Protein AF-A0AAD5A7B8-F1 (afdb_monomer_lite)

Radius of gyration: 11.47 Å; chains: 1; bounding box: 26×20×27 Å

Sequence (43 aa):
EDICKLYCIAEDFDFFFAMSSKVKDGTSCSDLAPDVCIDGICE

pLDDT: mean 93.59, std 5.41, range [63.81, 97.88]

Organism: Silurus asotus (NCBI:txid30991)

Structure (mmCIF, N/CA/C/O backbone):
data_AF-A0AAD5A7B8-F1
#
_entry.id   AF-A0AAD5A7B8-F1
#
loop_
_atom_site.group_PDB
_atom_site.id
_atom_site.type_symbol
_atom_site.label_atom_id
_atom_site.label_alt_id
_atom_site.label_comp_id
_atom_site.label_asym_id
_atom_site.label_entity_id
_atom_site.label_seq_id
_atom_site.pdbx_PDB_ins_code
_atom_site.Cartn_x
_atom_site.Cartn_y
_atom_site.Cartn_z
_atom_site.occupancy
_atom_site.B_iso_or_equiv
_atom_site.auth_seq_id
_atom_site.auth_comp_id
_atom_site.auth_asym_id
_atom_site.auth_atom_id
_atom_site.pdbx_PDB_model_num
ATOM 1 N N . GLU A 1 1 ? -11.580 -0.551 -1.096 1.00 63.81 1 GLU A N 1
ATOM 2 C CA . GLU A 1 1 ? -11.342 0.631 -1.960 1.00 63.81 1 GLU A CA 1
ATOM 3 C C . GLU A 1 1 ? -9.980 0.531 -2.653 1.00 63.81 1 GLU A C 1
ATOM 5 O O . GLU A 1 1 ? -9.144 -0.237 -2.191 1.00 63.81 1 GLU A O 1
ATOM 10 N N . ASP A 1 2 ? -9.712 1.292 -3.724 1.00 87.69 2 ASP A N 1
ATOM 11 C CA . ASP A 1 2 ? -8.382 1.305 -4.374 1.00 87.69 2 ASP A CA 1
ATOM 12 C C . ASP A 1 2 ? -7.253 1.804 -3.450 1.00 87.69 2 ASP A C 1
ATOM 14 O O . ASP A 1 2 ? -6.105 1.412 -3.639 1.00 87.69 2 ASP A O 1
ATOM 18 N N . ILE A 1 3 ? -7.576 2.595 -2.418 1.00 93.56 3 ILE A N 1
ATOM 19 C CA . ILE A 1 3 ? -6.608 3.140 -1.448 1.00 93.56 3 ILE A CA 1
ATOM 20 C C . ILE A 1 3 ? -5.878 2.060 -0.639 1.00 93.56 3 ILE A C 1
ATOM 22 O O . ILE A 1 3 ? -4.737 2.254 -0.238 1.00 93.56 3 ILE A O 1
ATOM 26 N N . CYS A 1 4 ? -6.509 0.898 -0.452 1.00 96.94 4 CYS A N 1
ATOM 27 C CA . CYS A 1 4 ? -5.918 -0.234 0.256 1.00 96.94 4 CYS A CA 1
ATOM 28 C C . CYS A 1 4 ? -5.217 -1.227 -0.680 1.00 96.94 4 CYS A C 1
ATOM 30 O O . CYS A 1 4 ? -4.869 -2.321 -0.244 1.00 96.94 4 CYS A O 1
ATOM 32 N N . LYS A 1 5 ? -4.998 -0.894 -1.957 1.00 96.88 5 LYS A N 1
ATOM 33 C CA . LYS A 1 5 ? -4.164 -1.686 -2.876 1.00 96.88 5 LYS A CA 1
ATOM 34 C C . LYS A 1 5 ? -2.728 -1.171 -2.861 1.00 96.88 5 LYS A C 1
ATOM 36 O O . LYS A 1 5 ? -2.485 0.002 -2.600 1.00 96.88 5 LYS A O 1
ATOM 41 N N . LEU A 1 6 ? -1.767 -2.041 -3.171 1.00 96.06 6 LEU A N 1
ATOM 42 C CA . LEU A 1 6 ? -0.360 -1.647 -3.215 1.00 96.06 6 LEU A CA 1
ATOM 43 C C . LEU A 1 6 ? 0.075 -1.367 -4.652 1.00 96.06 6 LEU A C 1
ATOM 45 O O . LEU A 1 6 ? 0.240 -2.293 -5.454 1.00 96.06 6 LEU A O 1
ATOM 49 N N . TYR A 1 7 ? 0.320 -0.091 -4.930 1.00 94.94 7 TYR A N 1
ATOM 50 C CA . TYR A 1 7 ? 0.956 0.377 -6.154 1.00 94.94 7 TYR A CA 1
ATOM 51 C C . TYR A 1 7 ? 2.329 0.967 -5.837 1.00 94.94 7 TYR A C 1
ATOM 53 O O . TYR A 1 7 ? 2.489 1.670 -4.840 1.00 94.94 7 TYR A O 1
ATOM 61 N N . CYS A 1 8 ? 3.321 0.696 -6.683 1.00 94.50 8 CYS A N 1
ATOM 62 C CA . CYS A 1 8 ? 4.660 1.270 -6.548 1.00 94.50 8 CYS A CA 1
ATOM 63 C C . CYS A 1 8 ? 5.121 1.857 -7.880 1.00 94.50 8 CYS A C 1
ATOM 65 O O . CYS A 1 8 ? 4.881 1.267 -8.933 1.00 94.50 8 CYS A O 1
ATOM 67 N N . ILE A 1 9 ? 5.797 3.001 -7.814 1.00 94.12 9 ILE A N 1
ATOM 68 C CA . ILE A 1 9 ? 6.495 3.622 -8.940 1.00 94.12 9 ILE A CA 1
ATOM 69 C C . ILE A 1 9 ? 7.976 3.304 -8.757 1.00 94.12 9 ILE A C 1
ATOM 71 O O . ILE A 1 9 ? 8.507 3.464 -7.658 1.00 94.12 9 ILE A O 1
ATOM 75 N N . ALA A 1 10 ? 8.622 2.796 -9.803 1.00 94.00 10 ALA A N 1
ATOM 76 C CA . ALA A 1 10 ? 10.064 2.598 -9.775 1.00 94.00 10 ALA A CA 1
ATOM 77 C C . ALA A 1 10 ? 10.762 3.960 -9.859 1.00 94.00 10 ALA A C 1
ATOM 79 O O . ALA A 1 10 ? 10.322 4.830 -10.609 1.00 94.00 10 ALA A O 1
ATOM 80 N N . GLU A 1 11 ? 11.842 4.142 -9.099 1.00 95.06 11 GLU A N 1
ATOM 81 C CA . GLU A 1 11 ? 12.658 5.355 -9.196 1.00 95.06 11 GLU A CA 1
ATOM 82 C C . GLU A 1 11 ? 13.072 5.585 -10.658 1.00 95.06 11 GLU A C 1
ATOM 84 O O . GLU A 1 11 ? 13.395 4.634 -11.370 1.00 95.06 11 GLU A O 1
ATOM 89 N N . ASP A 1 12 ? 12.999 6.840 -11.106 1.00 93.94 12 ASP A N 1
ATOM 90 C CA . ASP A 1 12 ? 13.268 7.283 -12.484 1.00 93.94 12 ASP A CA 1
ATOM 91 C C . ASP A 1 12 ? 12.258 6.849 -13.567 1.00 93.94 12 ASP A C 1
ATOM 93 O O . ASP A 1 12 ? 12.481 7.105 -14.753 1.00 93.94 12 ASP A O 1
ATOM 97 N N . PHE A 1 13 ? 11.119 6.264 -13.186 1.00 93.62 13 PHE A N 1
ATOM 98 C CA . PHE A 1 13 ? 10.028 5.929 -14.106 1.00 93.62 13 PHE A CA 1
ATOM 99 C C . PHE A 1 13 ? 8.721 6.649 -13.747 1.00 93.62 13 PHE A C 1
ATOM 101 O O . PHE A 1 13 ? 8.469 6.991 -12.595 1.00 93.62 13 PHE A O 1
ATOM 108 N N . ASP A 1 14 ? 7.864 6.865 -14.747 1.00 90.62 14 ASP A N 1
ATOM 109 C CA . ASP A 1 14 ? 6.568 7.548 -14.624 1.00 90.62 14 ASP A CA 1
ATOM 110 C C . ASP A 1 14 ? 5.360 6.592 -14.666 1.00 90.62 14 ASP A C 1
ATOM 112 O O . ASP A 1 14 ? 4.209 7.031 -14.651 1.00 90.62 14 ASP A O 1
ATOM 116 N N . PHE A 1 15 ? 5.603 5.278 -14.667 1.00 90.94 15 PHE A N 1
ATOM 117 C CA . PHE A 1 15 ? 4.566 4.252 -14.566 1.00 90.94 15 PHE A CA 1
ATOM 118 C C . PHE A 1 15 ? 4.544 3.588 -13.189 1.00 90.94 15 PHE A C 1
ATOM 120 O O . PHE A 1 15 ? 5.566 3.416 -12.524 1.00 90.94 15 PHE A O 1
ATOM 127 N N . PHE A 1 16 ? 3.350 3.160 -12.783 1.00 92.56 16 PHE A N 1
ATOM 128 C CA . PHE A 1 16 ? 3.154 2.367 -11.577 1.00 92.56 16 PHE A CA 1
ATOM 129 C C . PHE A 1 16 ? 2.958 0.889 -11.915 1.00 92.56 16 PHE A C 1
ATOM 131 O O . PHE A 1 16 ? 2.445 0.524 -12.974 1.00 92.56 16 PHE A O 1
ATOM 138 N N . PHE A 1 17 ? 3.289 0.033 -10.956 1.00 93.12 17 PHE A N 1
ATOM 139 C CA . PHE A 1 17 ? 2.954 -1.382 -10.979 1.00 93.12 17 PHE A CA 1
ATOM 140 C C . PHE A 1 17 ? 2.012 -1.736 -9.837 1.00 93.12 17 PHE A C 1
ATOM 142 O O . PHE A 1 17 ? 2.189 -1.276 -8.709 1.00 93.12 17 PHE A O 1
ATOM 149 N N . ALA A 1 18 ? 1.050 -2.615 -10.117 1.00 94.50 18 ALA A N 1
ATOM 150 C CA . ALA A 1 18 ? 0.242 -3.261 -9.092 1.00 94.50 18 ALA A CA 1
ATOM 151 C C . ALA A 1 18 ? 1.058 -4.386 -8.438 1.00 94.50 18 ALA A C 1
ATOM 153 O O . ALA A 1 18 ? 1.266 -5.438 -9.040 1.00 94.50 18 ALA A O 1
ATOM 154 N N . MET A 1 19 ? 1.531 -4.153 -7.217 1.00 94.19 19 MET A N 1
ATOM 155 C CA . MET A 1 19 ? 2.335 -5.122 -6.465 1.00 94.19 19 MET A CA 1
ATOM 156 C C . MET A 1 19 ? 1.460 -6.134 -5.723 1.00 94.19 19 MET A C 1
ATOM 158 O O . MET A 1 19 ? 1.791 -7.314 -5.652 1.00 94.19 19 MET A O 1
ATOM 162 N N . SER A 1 20 ? 0.342 -5.675 -5.154 1.00 95.31 20 SER A N 1
ATOM 163 C CA . SER A 1 20 ? -0.584 -6.511 -4.386 1.00 95.31 20 SER A CA 1
ATOM 164 C C . SER A 1 20 ? -1.999 -5.94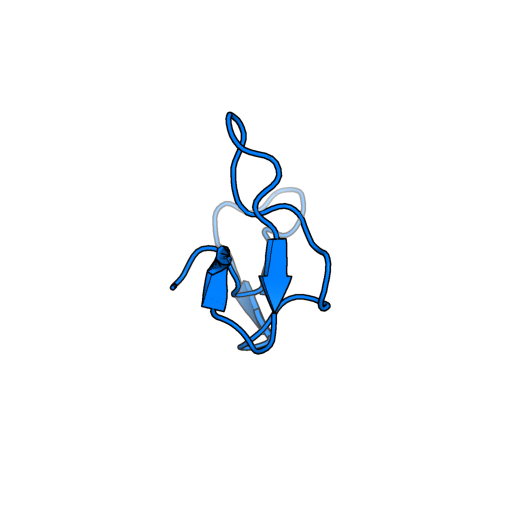3 -4.436 1.00 95.31 20 SER A C 1
ATOM 166 O O . SER A 1 20 ? -2.199 -4.727 -4.436 1.00 95.31 20 SER A O 1
ATOM 168 N N . SER A 1 21 ? -2.995 -6.829 -4.420 1.00 93.94 21 SER A N 1
ATOM 169 C CA . SER A 1 21 ? -4.410 -6.457 -4.330 1.00 93.94 21 SER A CA 1
ATOM 170 C C . SER A 1 21 ? -4.823 -5.953 -2.944 1.00 93.94 21 SER A C 1
ATOM 172 O O . SER A 1 21 ? -5.944 -5.473 -2.806 1.00 93.94 21 SER A O 1
AT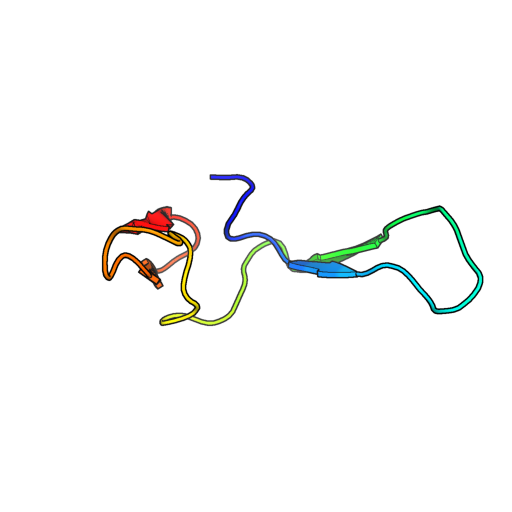OM 174 N N . LYS A 1 22 ? -3.951 -6.072 -1.933 1.00 95.44 22 LYS A N 1
ATOM 175 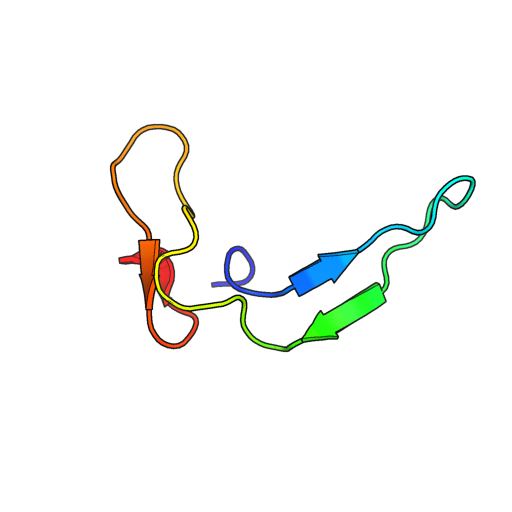C CA . LYS A 1 22 ? -4.132 -5.469 -0.609 1.00 95.44 22 LYS A CA 1
ATOM 176 C C . LYS A 1 22 ? -2.811 -5.035 0.031 1.00 95.44 22 LYS A C 1
ATOM 178 O O . LYS A 1 22 ? -1.803 -5.739 -0.096 1.00 95.44 22 LYS A O 1
ATOM 183 N N . VAL A 1 23 ? -2.821 -3.897 0.720 1.00 96.81 23 VAL A N 1
ATOM 184 C CA . VAL A 1 23 ? -1.781 -3.491 1.674 1.00 96.81 23 VAL A CA 1
ATOM 185 C C . VAL A 1 23 ? -1.902 -4.316 2.958 1.00 96.81 23 VAL A C 1
ATOM 187 O O . VAL A 1 23 ? -2.825 -5.113 3.123 1.00 96.81 23 VAL A O 1
ATOM 190 N N . LYS A 1 24 ? -0.934 -4.169 3.861 1.00 97.38 24 LYS A N 1
ATOM 191 C CA . LYS A 1 24 ? -0.955 -4.854 5.154 1.00 97.38 24 LYS A CA 1
ATOM 192 C C . LYS A 1 24 ? -2.048 -4.266 6.050 1.00 97.38 24 LYS A C 1
ATOM 194 O O . LYS A 1 24 ? -2.213 -3.047 6.079 1.00 97.38 24 LYS A O 1
ATOM 199 N N . ASP A 1 25 ? -2.714 -5.114 6.825 1.00 97.50 25 ASP A N 1
ATOM 200 C CA . ASP A 1 25 ? -3.711 -4.644 7.785 1.00 97.50 25 ASP A CA 1
ATOM 201 C C . ASP A 1 25 ? -3.090 -3.678 8.809 1.00 97.50 25 ASP A C 1
ATOM 203 O O . ASP A 1 25 ? -1.962 -3.886 9.280 1.00 97.50 25 ASP A O 1
ATOM 207 N N . GLY A 1 26 ? -3.820 -2.606 9.118 1.00 96.75 26 GLY A N 1
ATOM 208 C CA . GLY A 1 26 ? -3.352 -1.498 9.954 1.00 96.75 26 GLY A CA 1
ATOM 209 C C . GLY A 1 26 ? -2.605 -0.393 9.195 1.00 96.75 26 GLY A C 1
ATOM 210 O O . GLY A 1 26 ? -2.115 0.544 9.821 1.00 96.75 26 GLY A O 1
ATOM 211 N N . THR A 1 27 ? -2.484 -0.479 7.865 1.00 96.81 27 THR A N 1
ATOM 212 C CA . THR A 1 27 ? -1.938 0.623 7.051 1.00 96.81 27 THR A CA 1
ATOM 213 C C . THR A 1 27 ? -2.923 1.791 7.048 1.00 96.81 27 THR A C 1
ATOM 215 O O . THR A 1 27 ? -4.089 1.580 6.734 1.00 96.81 27 THR A O 1
ATOM 218 N N . SER A 1 28 ? -2.464 3.007 7.364 1.00 96.38 28 SER A N 1
ATOM 219 C CA . SER A 1 28 ? -3.300 4.219 7.327 1.00 96.38 28 SER A CA 1
ATOM 220 C C . SER A 1 28 ? -3.885 4.423 5.931 1.00 96.38 28 SER A C 1
ATOM 222 O O . SER A 1 28 ? -3.142 4.390 4.949 1.00 96.38 28 SER A O 1
ATOM 224 N N . CYS A 1 29 ? -5.192 4.650 5.847 1.00 95.50 29 CYS A N 1
ATOM 225 C CA . CYS A 1 29 ? -5.885 4.929 4.584 1.00 95.50 29 CYS A CA 1
ATOM 226 C C . CYS A 1 29 ? -6.621 6.270 4.581 1.00 95.50 29 CYS A C 1
ATOM 228 O O . CYS A 1 29 ? -7.262 6.621 3.596 1.00 95.50 29 CYS A O 1
ATOM 230 N N . SER A 1 30 ? -6.491 7.046 5.653 1.00 94.00 30 SER A N 1
ATOM 231 C CA . SER A 1 30 ? -7.009 8.403 5.757 1.00 94.00 30 SER A CA 1
ATOM 232 C C . SER A 1 30 ? -5.936 9.321 6.336 1.00 94.00 30 SER A C 1
ATOM 234 O O . SER A 1 30 ? -5.148 8.912 7.189 1.00 94.00 30 SER A O 1
ATOM 236 N N . ASP A 1 31 ? -5.903 10.564 5.854 1.00 88.06 31 ASP A N 1
ATOM 237 C CA . ASP A 1 31 ? -5.011 11.610 6.372 1.00 88.06 31 ASP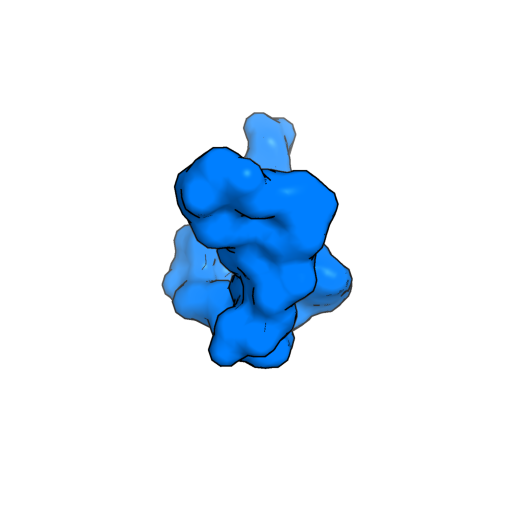 A CA 1
ATOM 238 C C . ASP A 1 31 ? -5.636 12.365 7.559 1.00 88.06 31 ASP A C 1
ATOM 240 O O . ASP A 1 31 ? -4.939 13.033 8.323 1.00 88.06 31 ASP A O 1
ATOM 244 N N . LEU A 1 32 ? -6.965 12.311 7.688 1.00 86.38 32 LEU A N 1
ATOM 245 C CA . LEU A 1 32 ? -7.741 13.132 8.626 1.00 86.38 32 LEU A CA 1
ATOM 246 C C . LEU A 1 32 ? -8.347 12.315 9.766 1.00 86.38 32 LEU A C 1
ATOM 248 O O . LEU A 1 32 ? -8.553 12.843 10.860 1.00 86.38 32 LEU A O 1
ATOM 252 N N . ALA A 1 33 ? -8.655 11.052 9.500 1.00 86.56 33 ALA A N 1
ATOM 253 C CA . ALA A 1 33 ? -9.255 10.131 10.446 1.00 86.56 33 ALA A CA 1
ATOM 254 C C . ALA A 1 33 ? -8.267 8.995 10.751 1.00 86.56 33 ALA A C 1
ATOM 256 O O . ALA A 1 33 ? -7.392 8.715 9.932 1.00 86.56 33 ALA A O 1
ATOM 257 N N . PRO A 1 34 ? -8.366 8.346 11.922 1.00 91.69 34 PRO A N 1
ATOM 258 C CA . PRO A 1 34 ? -7.491 7.238 12.303 1.00 91.69 34 PRO A CA 1
ATOM 259 C C . PRO A 1 34 ? -7.827 5.930 11.559 1.00 91.69 34 PRO A C 1
ATOM 261 O O . PRO A 1 34 ? -7.605 4.851 12.106 1.00 91.69 34 PRO A O 1
ATOM 264 N N . ASP A 1 35 ? -8.367 6.037 10.344 1.00 96.12 35 ASP A N 1
ATOM 265 C CA . ASP A 1 35 ? -8.878 4.919 9.564 1.00 96.12 35 ASP A CA 1
ATOM 266 C C . ASP A 1 35 ? -7.715 4.099 8.998 1.00 96.12 35 ASP A C 1
ATOM 268 O O . ASP A 1 35 ? -6.694 4.632 8.527 1.00 96.12 35 ASP A O 1
ATOM 272 N N . VAL A 1 36 ? -7.877 2.782 9.025 1.00 97.38 36 VAL A N 1
ATOM 273 C CA . VAL A 1 36 ? -6.858 1.829 8.591 1.00 97.38 36 VAL A CA 1
ATOM 274 C C . VAL 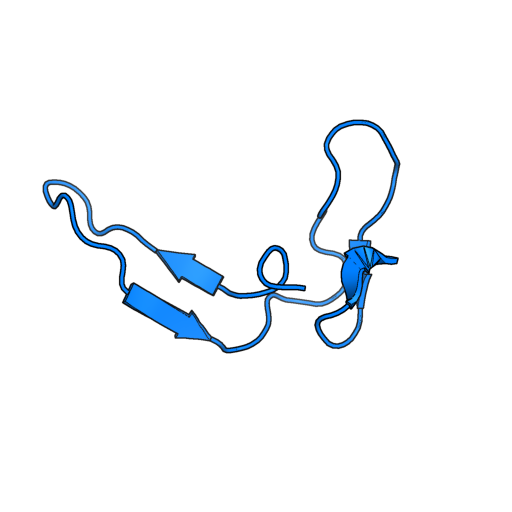A 1 36 ? -7.436 0.786 7.650 1.00 97.38 36 VAL A C 1
ATOM 276 O O . VAL A 1 36 ? -8.592 0.389 7.729 1.00 97.38 36 VAL A O 1
ATOM 279 N N . CYS A 1 37 ? -6.595 0.288 6.751 1.00 97.88 37 CYS A N 1
ATOM 280 C CA . CYS A 1 37 ? -6.956 -0.829 5.899 1.00 97.88 37 CYS A CA 1
ATOM 281 C C . CYS A 1 37 ? -7.075 -2.110 6.728 1.00 97.88 37 CYS A C 1
ATOM 283 O O . CYS A 1 37 ? -6.094 -2.504 7.363 1.00 97.88 37 CYS A O 1
ATOM 285 N N . ILE A 1 38 ? -8.221 -2.785 6.650 1.00 97.44 38 ILE A N 1
ATOM 286 C CA . ILE A 1 38 ? -8.472 -4.127 7.185 1.00 97.44 38 ILE A CA 1
ATOM 287 C C . ILE A 1 38 ? -9.114 -4.957 6.069 1.00 97.44 38 ILE A C 1
ATOM 289 O O . ILE A 1 38 ? -10.123 -4.568 5.486 1.00 97.44 38 ILE A O 1
ATOM 293 N N . ASP A 1 39 ? -8.478 -6.067 5.685 1.00 95.69 39 ASP A N 1
ATOM 294 C CA . ASP A 1 39 ? -8.955 -6.955 4.611 1.00 95.69 39 ASP A CA 1
ATOM 295 C C . ASP A 1 39 ? -9.248 -6.251 3.263 1.00 95.69 39 ASP A C 1
ATOM 297 O O . ASP A 1 39 ? -10.045 -6.702 2.439 1.00 95.69 39 ASP A O 1
ATOM 301 N N . GLY A 1 40 ? -8.518 -5.165 2.982 1.00 95.06 40 GLY A N 1
ATOM 302 C CA . GLY A 1 40 ? -8.629 -4.400 1.733 1.00 95.06 40 GLY A CA 1
ATOM 303 C C . GLY A 1 40 ? -9.755 -3.357 1.713 1.00 95.06 40 GLY A C 1
ATOM 304 O O . GLY A 1 40 ? -10.022 -2.766 0.657 1.00 95.06 40 GLY A O 1
ATOM 305 N N . ILE A 1 41 ? -10.389 -3.120 2.860 1.00 95.69 41 ILE A N 1
ATOM 306 C CA . ILE A 1 41 ? -11.394 -2.081 3.090 1.00 95.69 41 ILE A CA 1
ATOM 307 C C . ILE A 1 41 ? -10.794 -1.044 4.045 1.00 95.69 41 ILE A C 1
ATOM 309 O O . ILE A 1 41 ? -10.069 -1.416 4.964 1.00 95.69 41 ILE A O 1
ATOM 313 N N . CYS A 1 42 ? -11.029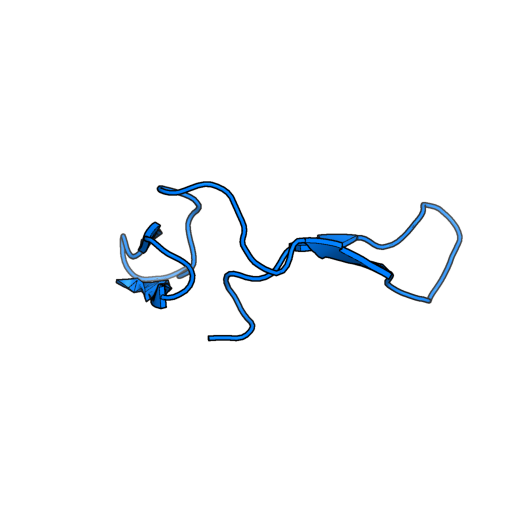 0.241 3.789 1.00 95.50 42 CYS A N 1
ATOM 314 C CA . CYS A 1 42 ? -10.660 1.316 4.707 1.00 95.50 42 CYS A CA 1
ATOM 315 C C . CYS A 1 42 ? -11.747 1.437 5.786 1.00 95.50 42 CYS A C 1
ATOM 317 O O . CYS A 1 42 ? -12.905 1.702 5.455 1.00 95.50 42 CYS A O 1
ATOM 319 N N . GLU A 1 43 ? -11.380 1.191 7.045 1.00 94.25 43 GLU A N 1
ATOM 320 C CA . GLU A 1 43 ? -12.279 1.210 8.212 1.00 94.25 43 GLU A CA 1
ATOM 321 C C . GLU A 1 43 ? -11.870 2.242 9.258 1.00 94.25 43 GLU A C 1
ATOM 323 O O . GLU A 1 43 ? -10.645 2.383 9.495 1.00 94.25 43 GLU A O 1
#

Secondary structure (DSSP, 8-state):
-GGGSEEEEPTT-S-EEEEESSPPTTEE--SSS--EEETTEE-

Foldseek 3Di:
DCLQWDWDDDPPDPDIDRPGLGDDWCCDSDPPDSWTDDPNDTD